Protein AF-A0A7W8AB08-F1 (afdb_monomer_lite)

Foldseek 3Di:
DPDPVLVVVLVVLVVLLVLLVVLLVVLVVLLVVVVVDPDDDPLNVLLVVLNVVLNVLSVVLNVVSVVCNVVVDDDDDPVSVVSSVSNVVSSLSNVLSSLVRVHVVSSVVSVVVVVVVVVVVVVVVVCVCVVCVVPDPPPPPPPPPPDPDDDDDDD

Radius of gyration: 23.52 Å; chains: 1; bounding box: 60×38×75 Å

Organism: NCBI:txid714136

pLDDT: mean 81.28, std 14.64, range [38.31, 96.0]

Secondary structure (DSSP, 8-state):
---HHHHHHHHHHHHHHHHHHHHHHHHHHHHGGGGT-S---HHHHHHHHHHHHHHHHHHHHHHHHHHHHHHT--PPPHHHHHHHHHHHHHHHHHHHHHHHHH-HHHHHHHHHHHHHHHHHHHHHHHHHHHHGGGS----TT--------S-----

Sequence (155 aa):
MAPKDWKRKENWLDQDNLIYAGFIAIGIVLVQPFLTVADLDVAALVCVLAFAVAIPLLAVLTMINQLRKTHQFLGSTPLLNLAKGIAPLTSCIGVVAAFWHMSWIAGLVVLVSGSVAVIAYGGFFSVLPREMGGEGIVPPEESVPPELDESYPTA

Structure (mmCIF, N/CA/C/O backbone):
data_AF-A0A7W8AB08-F1
#
_entry.id   AF-A0A7W8AB08-F1
#
loop_
_atom_site.group_PDB
_atom_site.id
_atom_site.type_symbol
_atom_site.label_atom_id
_atom_site.label_alt_id
_atom_site.label_comp_id
_atom_site.label_asym_id
_atom_site.label_entity_id
_atom_site.label_seq_id
_atom_site.pdbx_PDB_ins_code
_atom_site.Cartn_x
_atom_site.Cartn_y
_atom_site.Cartn_z
_atom_site.occupancy
_atom_site.B_iso_or_equiv
_atom_site.auth_seq_id
_atom_site.auth_comp_id
_atom_site.auth_asym_id
_atom_site.auth_atom_id
_a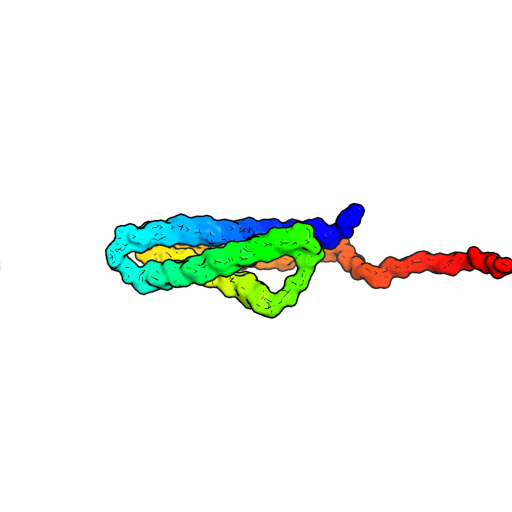tom_site.pdbx_PDB_model_num
ATOM 1 N N . MET A 1 1 ? 9.887 -4.216 -33.271 1.00 51.25 1 MET A N 1
ATOM 2 C CA . MET A 1 1 ? 9.543 -5.205 -32.226 1.00 51.25 1 MET A CA 1
ATOM 3 C C . MET A 1 1 ? 10.213 -4.750 -30.943 1.00 51.25 1 MET A C 1
ATOM 5 O O . MET A 1 1 ? 11.428 -4.619 -30.952 1.00 51.25 1 MET A O 1
ATOM 9 N N . ALA A 1 2 ? 9.455 -4.408 -29.897 1.00 56.81 2 ALA A N 1
ATOM 10 C CA . ALA A 1 2 ? 10.065 -4.039 -28.620 1.00 56.81 2 ALA A CA 1
ATOM 11 C C . ALA A 1 2 ? 10.842 -5.251 -28.067 1.00 56.81 2 ALA A C 1
ATOM 13 O O . ALA A 1 2 ? 10.328 -6.372 -28.151 1.00 56.81 2 ALA A O 1
ATOM 14 N N . PRO A 1 3 ? 12.069 -5.060 -27.561 1.00 68.31 3 PRO A N 1
ATOM 15 C CA . PRO A 1 3 ? 12.908 -6.163 -27.112 1.00 68.31 3 PRO A CA 1
ATOM 16 C C . PRO A 1 3 ? 12.238 -6.921 -25.947 1.00 68.31 3 PRO A C 1
ATOM 18 O O . PRO A 1 3 ? 11.438 -6.369 -25.190 1.00 68.31 3 PRO A O 1
ATOM 21 N N . LYS A 1 4 ? 12.495 -8.233 -25.841 1.00 72.88 4 LYS A N 1
ATOM 22 C CA . LYS A 1 4 ? 11.842 -9.161 -24.886 1.00 72.88 4 LYS A CA 1
ATOM 23 C C . LYS A 1 4 ? 11.949 -8.691 -23.425 1.00 72.88 4 LYS A C 1
ATOM 25 O O . LYS A 1 4 ? 11.078 -8.991 -22.608 1.00 72.88 4 LYS A O 1
ATOM 30 N N . ASP A 1 5 ? 12.991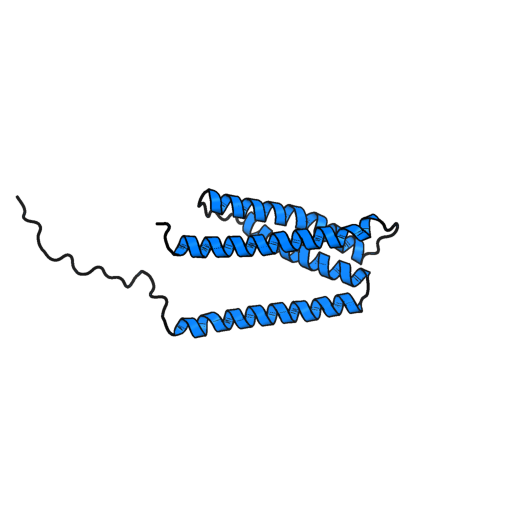 -7.932 -23.100 1.00 73.12 5 ASP A N 1
ATOM 31 C CA . ASP A 1 5 ? 13.209 -7.337 -21.785 1.00 73.12 5 ASP A CA 1
ATOM 32 C C . ASP A 1 5 ? 12.194 -6.227 -21.456 1.00 73.12 5 ASP A C 1
ATOM 34 O O . ASP A 1 5 ? 11.798 -6.104 -20.296 1.00 73.12 5 ASP A O 1
ATOM 38 N N . TRP A 1 6 ? 11.725 -5.471 -22.457 1.00 72.56 6 TRP A N 1
ATOM 39 C CA . TRP A 1 6 ? 10.716 -4.422 -22.294 1.00 72.56 6 TRP A CA 1
ATOM 40 C C . TRP A 1 6 ? 9.363 -5.006 -21.886 1.00 72.56 6 TRP A C 1
ATOM 42 O O . TRP A 1 6 ? 8.806 -4.592 -20.873 1.00 72.56 6 TRP A O 1
ATOM 52 N N . LYS A 1 7 ? 8.886 -6.045 -22.589 1.00 76.12 7 LYS A N 1
ATOM 53 C CA . LYS A 1 7 ? 7.638 -6.745 -22.227 1.00 76.12 7 LYS A CA 1
ATOM 54 C C . LYS A 1 7 ? 7.681 -7.313 -20.810 1.00 76.12 7 LYS A C 1
ATOM 56 O O . LYS A 1 7 ? 6.705 -7.230 -20.074 1.00 76.12 7 LYS A O 1
ATOM 61 N N . ARG A 1 8 ? 8.827 -7.871 -20.397 1.00 78.81 8 ARG A N 1
ATOM 62 C CA . ARG A 1 8 ? 8.991 -8.363 -19.023 1.00 78.81 8 ARG A CA 1
ATOM 63 C C . ARG A 1 8 ? 8.852 -7.221 -18.014 1.00 78.81 8 ARG A C 1
ATOM 65 O O . ARG A 1 8 ? 8.145 -7.385 -17.030 1.00 78.81 8 ARG A O 1
ATOM 72 N N . LYS A 1 9 ? 9.513 -6.082 -18.248 1.00 79.38 9 LYS A N 1
ATOM 73 C CA . LYS A 1 9 ? 9.472 -4.894 -17.372 1.00 79.38 9 LYS A CA 1
ATOM 74 C C . LYS A 1 9 ? 8.075 -4.269 -17.299 1.00 79.38 9 LYS A C 1
ATOM 76 O O . LYS A 1 9 ? 7.665 -3.850 -16.223 1.00 79.38 9 LYS A O 1
ATOM 81 N N . GLU A 1 10 ? 7.350 -4.238 -18.410 1.00 81.31 10 GLU A N 1
ATOM 82 C CA . GLU A 1 10 ? 5.969 -3.754 -18.473 1.00 81.31 10 GLU A CA 1
ATOM 83 C C . GLU A 1 10 ? 5.047 -4.556 -17.546 1.00 81.31 10 GLU A C 1
ATOM 85 O O . GLU A 1 10 ? 4.387 -3.959 -16.694 1.00 81.31 10 GLU A O 1
ATOM 90 N N . ASN A 1 11 ? 5.124 -5.892 -17.602 1.00 82.94 11 ASN A N 1
ATOM 91 C CA . ASN A 1 11 ? 4.348 -6.780 -16.730 1.00 82.94 11 ASN A CA 1
ATOM 92 C C . ASN A 1 11 ? 4.608 -6.522 -15.234 1.00 82.94 11 ASN A C 1
ATOM 94 O O . ASN A 1 11 ? 3.678 -6.562 -14.431 1.00 82.94 11 ASN A O 1
ATOM 98 N N . TRP A 1 12 ? 5.855 -6.231 -14.846 1.00 82.75 12 TRP A N 1
ATOM 99 C CA . TRP A 1 12 ? 6.180 -5.870 -13.459 1.00 82.75 12 TRP A CA 1
ATOM 100 C C . TRP A 1 12 ? 5.519 -4.553 -13.037 1.00 82.75 12 TRP A C 1
ATOM 102 O O . TRP A 1 12 ? 4.999 -4.443 -11.932 1.00 82.75 12 TRP A O 1
ATOM 112 N N . LEU A 1 13 ? 5.490 -3.559 -13.928 1.00 84.75 13 LEU A N 1
ATOM 113 C CA . LEU A 1 13 ? 4.835 -2.280 -13.655 1.00 84.75 13 LEU A CA 1
ATOM 114 C C . LEU A 1 13 ? 3.301 -2.407 -13.609 1.00 84.75 13 LEU A C 1
ATOM 116 O O . LEU A 1 13 ? 2.651 -1.633 -12.909 1.00 84.75 13 LEU A O 1
ATOM 120 N N . ASP A 1 14 ? 2.697 -3.337 -14.360 1.00 87.44 14 ASP A N 1
ATOM 121 C CA . ASP A 1 14 ? 1.271 -3.687 -14.222 1.00 87.44 14 ASP A CA 1
ATOM 122 C C . ASP A 1 14 ? 0.961 -4.290 -12.853 1.00 87.44 14 ASP A C 1
ATOM 124 O O . ASP A 1 14 ? 0.001 -3.868 -12.207 1.00 87.44 14 ASP A O 1
ATOM 128 N N . GLN A 1 15 ? 1.795 -5.220 -12.386 1.00 88.44 15 GLN A N 1
ATOM 129 C CA . GLN A 1 15 ? 1.641 -5.822 -11.062 1.00 88.44 15 GLN A CA 1
ATOM 130 C C . GLN A 1 15 ? 1.774 -4.780 -9.944 1.00 88.44 15 GLN A C 1
ATOM 132 O O . GLN A 1 15 ? 0.903 -4.719 -9.078 1.00 88.44 15 GLN A O 1
ATOM 137 N N . ASP A 1 16 ? 2.791 -3.912 -10.002 1.00 89.31 16 ASP A N 1
ATOM 138 C CA . ASP A 1 16 ? 2.960 -2.802 -9.052 1.00 89.31 16 ASP A CA 1
ATOM 139 C C . ASP A 1 16 ? 1.711 -1.907 -9.018 1.00 89.31 16 ASP A C 1
ATOM 141 O O . ASP A 1 16 ? 1.191 -1.592 -7.948 1.00 89.31 16 ASP A O 1
ATOM 145 N N . ASN A 1 17 ? 1.193 -1.521 -10.190 1.00 91.38 17 ASN A N 1
ATOM 146 C CA . ASN A 1 17 ? 0.007 -0.668 -10.281 1.00 91.38 17 ASN A CA 1
ATOM 147 C C . ASN A 1 17 ? -1.240 -1.334 -9.705 1.00 91.38 17 ASN A C 1
ATOM 149 O O . ASN A 1 17 ? -2.034 -0.662 -9.049 1.00 91.38 17 ASN A O 1
ATOM 153 N N . LEU A 1 18 ? -1.412 -2.636 -9.932 1.00 93.06 18 LEU A N 1
ATOM 154 C CA . LEU A 1 18 ? -2.539 -3.383 -9.388 1.00 93.06 18 LEU A CA 1
ATOM 155 C C . LEU A 1 18 ? -2.474 -3.447 -7.856 1.00 93.06 18 LEU A C 1
ATOM 157 O O . LEU A 1 18 ? -3.487 -3.238 -7.190 1.00 93.06 18 LEU A O 1
ATOM 161 N N . ILE A 1 19 ? -1.281 -3.669 -7.298 1.00 92.06 19 ILE A N 1
ATOM 162 C CA . ILE A 1 19 ? -1.052 -3.672 -5.849 1.00 92.06 19 ILE A CA 1
ATOM 163 C C . ILE A 1 19 ? -1.342 -2.286 -5.258 1.00 92.06 19 ILE A C 1
ATOM 165 O O . ILE A 1 19 ? -2.078 -2.175 -4.277 1.00 92.06 19 ILE A O 1
ATOM 169 N N . TYR A 1 20 ? -0.813 -1.217 -5.863 1.00 93.44 20 TYR A N 1
ATOM 170 C CA . TYR A 1 20 ? -1.022 0.150 -5.377 1.00 93.44 20 TYR A CA 1
ATOM 171 C C . TYR A 1 20 ? -2.493 0.567 -5.447 1.00 93.44 20 TYR A C 1
ATOM 173 O O . TYR A 1 20 ? -3.022 1.101 -4.473 1.00 93.44 20 TYR A O 1
ATOM 181 N N . ALA A 1 21 ? -3.177 0.274 -6.556 1.00 93.38 21 ALA A N 1
ATOM 182 C CA . ALA A 1 21 ? -4.607 0.532 -6.700 1.00 93.38 21 ALA A CA 1
ATOM 183 C C . ALA A 1 21 ? -5.439 -0.262 -5.680 1.00 93.38 21 ALA A C 1
ATOM 185 O O . ALA A 1 21 ? -6.372 0.288 -5.094 1.00 93.38 21 ALA A O 1
ATOM 186 N N . GLY A 1 22 ? -5.070 -1.521 -5.415 1.00 93.75 22 GLY A N 1
ATOM 187 C CA . GLY A 1 22 ? -5.701 -2.349 -4.388 1.00 93.75 22 GLY A CA 1
ATOM 188 C C . GLY A 1 22 ? -5.608 -1.721 -2.996 1.00 93.75 22 GLY A C 1
ATOM 189 O O . GLY A 1 22 ? -6.623 -1.582 -2.316 1.00 93.75 22 GLY A O 1
ATOM 190 N N . PHE A 1 23 ? -4.421 -1.260 -2.595 1.00 94.12 23 PHE A N 1
ATOM 191 C CA . PHE A 1 23 ? -4.237 -0.573 -1.313 1.00 94.12 23 PHE A CA 1
ATOM 192 C C . PHE A 1 23 ? -5.009 0.747 -1.216 1.00 94.12 23 PHE A C 1
ATOM 194 O O . PHE A 1 23 ? -5.587 1.032 -0.168 1.00 94.12 23 PHE A O 1
ATOM 201 N N . ILE A 1 24 ? -5.079 1.528 -2.300 1.00 93.81 24 ILE A N 1
ATOM 202 C CA . ILE A 1 24 ? -5.898 2.749 -2.345 1.00 93.81 24 ILE A CA 1
ATOM 203 C C . ILE A 1 24 ? -7.376 2.410 -2.126 1.00 93.81 24 ILE A C 1
ATOM 205 O O . ILE A 1 24 ? -8.026 3.030 -1.285 1.00 93.81 24 ILE A O 1
ATOM 209 N N . ALA A 1 25 ? -7.903 1.418 -2.848 1.00 96.00 25 ALA A N 1
ATOM 210 C CA . ALA A 1 25 ? -9.300 1.008 -2.734 1.00 96.00 25 ALA A CA 1
ATOM 211 C C . ALA A 1 25 ? -9.634 0.518 -1.316 1.00 96.00 25 ALA A C 1
ATOM 213 O O . ALA A 1 25 ? -10.631 0.948 -0.736 1.00 96.00 25 ALA A O 1
ATOM 214 N N . ILE A 1 26 ? -8.768 -0.318 -0.732 1.00 93.62 26 ILE A N 1
ATOM 215 C CA . ILE A 1 26 ? -8.896 -0.780 0.657 1.00 93.62 26 ILE A CA 1
ATOM 216 C C . ILE A 1 26 ? -8.892 0.411 1.618 1.00 93.62 26 ILE A C 1
ATOM 218 O O . ILE A 1 26 ? -9.763 0.497 2.479 1.00 93.62 26 ILE A O 1
ATOM 222 N N . GLY A 1 27 ? -7.959 1.351 1.455 1.00 91.75 27 GLY A N 1
ATOM 223 C CA . GLY A 1 27 ? -7.870 2.542 2.298 1.00 91.75 27 GLY A CA 1
ATOM 224 C C . GLY A 1 27 ? -9.132 3.397 2.262 1.00 91.75 27 GLY A C 1
ATOM 225 O O . GLY A 1 27 ? -9.641 3.779 3.312 1.00 91.75 27 GLY A O 1
ATOM 226 N N . ILE A 1 28 ? -9.687 3.642 1.073 1.00 93.69 28 ILE A N 1
ATOM 227 C CA . ILE A 1 28 ? -10.938 4.397 0.918 1.00 93.69 28 ILE A CA 1
ATOM 228 C C . ILE A 1 28 ? -12.082 3.708 1.672 1.00 93.69 28 ILE A C 1
ATOM 230 O O . ILE A 1 28 ? -12.801 4.370 2.415 1.00 93.69 28 ILE A O 1
ATOM 234 N N . VAL A 1 29 ? -12.231 2.389 1.522 1.00 94.25 29 VAL A N 1
ATOM 235 C CA . VAL A 1 29 ? -13.298 1.621 2.185 1.00 94.25 29 VAL A CA 1
ATOM 236 C C . VAL A 1 29 ? -13.115 1.589 3.705 1.00 94.25 29 VAL A C 1
ATOM 238 O O . VAL A 1 29 ? -14.081 1.772 4.441 1.00 94.25 29 VAL A O 1
ATOM 241 N N . LEU A 1 30 ? -11.887 1.391 4.194 1.00 90.25 30 LEU A N 1
ATOM 242 C CA . LEU A 1 30 ? -11.611 1.299 5.631 1.00 90.25 30 LEU A CA 1
ATOM 243 C C . LEU A 1 30 ? -11.730 2.642 6.357 1.00 90.25 30 LEU A C 1
ATOM 245 O O . LEU A 1 30 ? -12.083 2.655 7.532 1.00 90.25 30 LEU A O 1
ATOM 249 N N . VAL A 1 31 ? -11.460 3.767 5.687 1.00 91.31 31 VAL A N 1
ATOM 250 C CA . VAL A 1 31 ? -11.533 5.100 6.310 1.00 91.31 31 VAL A CA 1
ATOM 251 C C . VAL A 1 31 ? -12.974 5.607 6.447 1.00 91.31 31 VAL A C 1
ATOM 253 O O . VAL A 1 31 ? -13.270 6.347 7.382 1.00 91.31 31 VAL A O 1
ATOM 256 N N . GLN A 1 32 ? -13.889 5.190 5.566 1.00 90.81 32 GLN A N 1
ATOM 257 C CA . GLN A 1 32 ? -15.297 5.615 5.578 1.00 90.81 32 GLN A CA 1
ATOM 258 C C . GLN A 1 32 ? -16.007 5.523 6.942 1.00 90.81 32 GLN A C 1
ATOM 260 O O . GLN A 1 32 ? -16.577 6.535 7.358 1.00 90.81 32 GLN A O 1
ATOM 265 N N . PRO A 1 33 ? -15.996 4.385 7.666 1.00 88.75 33 PRO A N 1
ATOM 266 C CA . PRO A 1 33 ? -16.696 4.280 8.948 1.00 88.75 33 PRO A CA 1
ATOM 267 C C . PRO A 1 33 ? -16.168 5.268 9.997 1.00 88.75 33 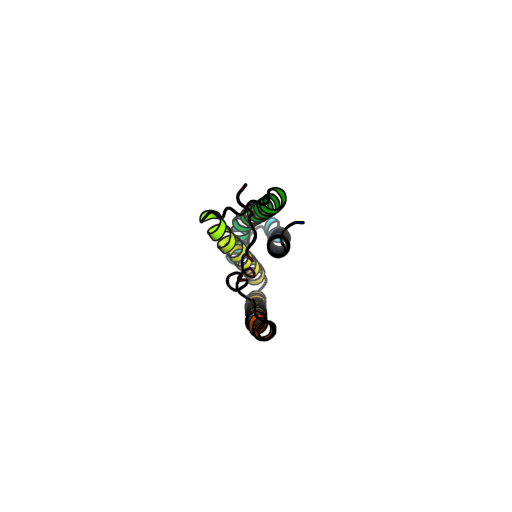PRO A C 1
ATOM 269 O O . PRO A 1 33 ? -16.952 5.795 10.789 1.00 88.75 33 PRO A O 1
ATOM 272 N N . PHE A 1 34 ? -14.874 5.603 9.955 1.00 85.75 34 PHE A N 1
ATOM 273 C CA . PHE A 1 34 ? -14.257 6.537 10.899 1.00 85.75 34 PHE A CA 1
ATOM 274 C C . PHE A 1 34 ? -14.717 7.989 10.722 1.00 85.75 34 PHE A C 1
ATOM 276 O O . PHE A 1 34 ? -14.598 8.774 11.655 1.00 85.75 34 PHE A O 1
ATOM 283 N N . LEU A 1 35 ? -15.288 8.352 9.568 1.00 83.38 35 LEU A N 1
ATOM 284 C CA . LEU A 1 35 ? -15.842 9.693 9.333 1.00 83.38 35 LEU A CA 1
ATOM 285 C C . LEU A 1 35 ? -17.197 9.916 10.019 1.00 83.38 35 LEU A C 1
ATOM 287 O O . LEU A 1 35 ? -17.671 11.047 10.086 1.00 83.38 35 LEU A O 1
ATOM 291 N N . THR A 1 36 ? -17.841 8.841 10.479 1.00 86.12 36 THR A N 1
ATOM 292 C CA . THR A 1 36 ? -19.206 8.881 11.032 1.00 86.12 36 THR A CA 1
ATOM 293 C C . THR A 1 36 ? -19.256 8.774 12.554 1.00 86.12 36 THR A C 1
ATOM 295 O O . THR A 1 36 ? -20.300 9.033 13.150 1.00 86.12 36 THR A O 1
ATOM 298 N N . VAL A 1 37 ? -18.142 8.411 13.190 1.00 84.69 37 VAL A N 1
ATOM 299 C CA . VAL A 1 37 ? -18.033 8.262 14.647 1.00 84.69 37 VAL A CA 1
ATOM 300 C C . VAL A 1 37 ? -17.543 9.560 15.287 1.00 84.69 37 VAL A C 1
ATOM 302 O O . VAL A 1 37 ? -16.684 10.245 14.740 1.00 84.69 37 VAL A O 1
ATOM 305 N N . ALA A 1 38 ? -18.107 9.910 16.445 1.00 77.00 38 ALA A N 1
ATOM 306 C CA . ALA A 1 38 ? -17.770 11.147 17.154 1.00 77.00 38 ALA A CA 1
ATOM 307 C C . ALA A 1 38 ? -16.439 11.057 17.921 1.00 77.00 38 ALA A C 1
ATOM 309 O O . ALA A 1 38 ? -15.728 12.052 18.019 1.00 77.00 38 ALA A O 1
ATOM 310 N N . ASP A 1 39 ? -16.095 9.862 18.409 1.00 82.56 39 ASP A N 1
ATOM 311 C CA . ASP A 1 39 ? -14.871 9.597 19.162 1.00 82.56 39 ASP A CA 1
ATOM 312 C C . ASP A 1 39 ? -14.007 8.576 18.418 1.00 82.56 39 ASP A C 1
ATOM 314 O O . ASP A 1 39 ? -14.450 7.465 18.115 1.00 82.56 39 ASP A O 1
ATOM 318 N N . LEU A 1 40 ? -12.758 8.952 18.134 1.00 82.19 40 LEU A N 1
ATOM 319 C CA . LEU A 1 40 ? -11.743 8.042 17.614 1.00 82.19 40 LEU A CA 1
ATOM 320 C C . LEU A 1 40 ? -10.831 7.613 18.758 1.00 82.19 40 LEU A C 1
ATOM 322 O O . LEU A 1 40 ? -10.244 8.447 19.449 1.00 82.19 40 LEU A O 1
ATOM 326 N N . ASP A 1 41 ? -10.660 6.305 18.919 1.00 89.12 41 ASP A N 1
ATOM 327 C CA . ASP A 1 41 ? -9.589 5.787 19.755 1.00 89.12 41 ASP A CA 1
ATOM 328 C C . ASP A 1 41 ? -8.222 5.926 19.050 1.00 89.12 41 ASP A C 1
ATOM 330 O O . ASP A 1 41 ? -8.101 6.343 17.892 1.00 89.12 41 ASP A O 1
ATOM 334 N N . VAL A 1 42 ? -7.155 5.566 19.764 1.00 91.56 42 VAL A N 1
ATOM 335 C CA . VAL A 1 42 ? -5.780 5.690 19.256 1.00 91.56 42 VAL A CA 1
ATOM 336 C C . VAL A 1 42 ? -5.566 4.828 18.003 1.00 91.56 42 VAL A C 1
ATOM 338 O O . VAL A 1 42 ? -4.845 5.241 17.097 1.00 91.56 42 VAL A O 1
ATOM 341 N N . ALA A 1 43 ? -6.202 3.655 17.917 1.00 90.81 43 ALA A N 1
ATOM 342 C CA . ALA A 1 43 ? -6.058 2.750 16.779 1.00 90.81 43 ALA A CA 1
ATOM 343 C C . ALA A 1 43 ? -6.710 3.320 15.507 1.00 90.81 43 ALA A C 1
ATOM 345 O O . ALA A 1 43 ? -6.076 3.346 14.449 1.00 90.81 43 ALA A O 1
ATOM 346 N N . ALA A 1 44 ? -7.931 3.849 15.613 1.00 89.50 44 ALA A N 1
ATOM 347 C CA . ALA A 1 44 ? -8.620 4.518 14.515 1.00 89.50 44 ALA A CA 1
ATOM 348 C C . ALA A 1 44 ? -7.845 5.754 14.038 1.00 89.50 44 ALA A C 1
ATOM 350 O O . ALA A 1 44 ? -7.669 5.946 12.833 1.00 89.50 44 ALA A O 1
ATOM 351 N N . LEU A 1 45 ? -7.307 6.557 14.963 1.00 91.88 45 LEU A N 1
ATOM 352 C CA . LEU A 1 45 ? -6.497 7.729 14.623 1.00 91.88 45 LEU A CA 1
ATOM 353 C C . LEU A 1 45 ? -5.243 7.333 13.828 1.00 91.88 45 LEU A C 1
ATOM 355 O O . LEU A 1 45 ? -4.958 7.931 12.787 1.00 91.88 45 LEU A O 1
ATOM 359 N N . VAL A 1 46 ? -4.524 6.294 14.266 1.00 93.62 46 VAL A N 1
ATOM 360 C CA . VAL A 1 46 ? -3.356 5.766 13.539 1.00 93.62 46 VAL A CA 1
ATOM 361 C C . VAL A 1 46 ? -3.748 5.280 12.142 1.00 93.62 46 VAL A C 1
ATOM 363 O O . VAL A 1 46 ? -3.035 5.579 11.184 1.00 93.62 46 VAL A O 1
ATOM 366 N N . CYS A 1 47 ? -4.886 4.594 11.994 1.00 92.56 47 CYS A N 1
ATOM 367 C CA . CYS A 1 47 ? -5.389 4.155 10.691 1.00 92.56 47 CYS A CA 1
ATOM 368 C C . CYS A 1 47 ? -5.626 5.334 9.735 1.00 92.56 47 CYS A C 1
ATOM 370 O O . CYS A 1 47 ? -5.134 5.329 8.602 1.00 92.56 47 CYS A O 1
ATOM 372 N N . VAL A 1 48 ? -6.348 6.360 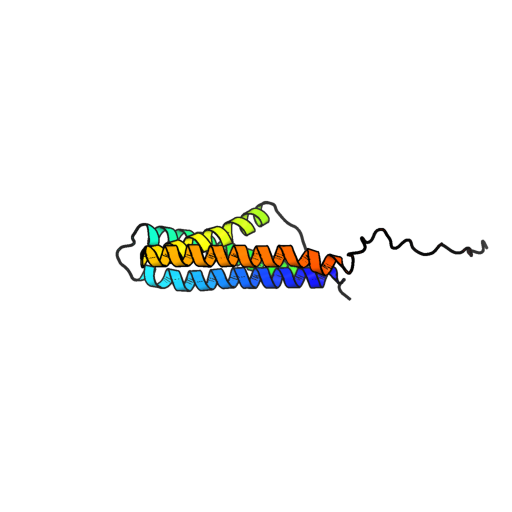10.192 1.00 92.31 48 VAL A N 1
ATOM 373 C CA . VAL A 1 48 ? -6.673 7.538 9.376 1.00 92.31 48 VAL A CA 1
ATOM 374 C C . VAL A 1 48 ? -5.404 8.281 8.959 1.00 92.31 48 VAL A C 1
ATOM 376 O O . VAL A 1 48 ? -5.245 8.593 7.779 1.00 92.31 48 VAL A O 1
ATOM 379 N N . LEU A 1 49 ? -4.464 8.510 9.883 1.00 93.62 49 LEU A N 1
ATOM 380 C CA . LEU A 1 49 ? -3.190 9.165 9.561 1.00 93.62 49 LEU A CA 1
ATOM 381 C C . LEU A 1 49 ? -2.344 8.346 8.579 1.00 93.62 49 LEU A C 1
ATOM 383 O O . LEU A 1 49 ? -1.759 8.907 7.651 1.00 93.62 49 LEU A O 1
ATOM 387 N N . ALA A 1 50 ? -2.299 7.023 8.750 1.00 93.62 50 ALA A N 1
ATOM 388 C CA . ALA A 1 50 ? -1.557 6.138 7.863 1.00 93.62 50 ALA A CA 1
ATOM 389 C C . ALA A 1 50 ? -2.093 6.207 6.423 1.00 93.62 50 ALA A C 1
ATOM 391 O O . ALA A 1 50 ? -1.312 6.385 5.484 1.00 93.62 50 ALA A O 1
ATOM 392 N N . PHE A 1 51 ? -3.416 6.148 6.241 1.00 93.81 51 PHE A N 1
ATOM 393 C CA . PHE A 1 51 ? -4.031 6.238 4.915 1.00 93.81 51 PHE A CA 1
ATOM 394 C C . PHE A 1 51 ? -4.025 7.650 4.323 1.00 93.81 51 PHE A C 1
ATOM 396 O O . PHE A 1 51 ? -3.903 7.780 3.104 1.00 93.81 51 PHE A O 1
ATOM 403 N N . ALA A 1 52 ? -4.059 8.699 5.149 1.00 94.38 52 ALA A N 1
ATOM 404 C CA . ALA A 1 52 ? -3.906 10.079 4.689 1.00 94.38 52 ALA A CA 1
ATOM 405 C C . ALA A 1 52 ? -2.558 10.311 3.982 1.00 94.38 52 ALA A C 1
ATOM 407 O O . ALA A 1 52 ? -2.489 11.081 3.025 1.00 94.38 52 ALA A O 1
ATOM 408 N N . VAL A 1 53 ? -1.500 9.613 4.410 1.00 93.50 53 VAL A N 1
ATOM 409 C CA . VAL A 1 53 ? -0.182 9.650 3.755 1.00 93.50 53 VAL A CA 1
ATOM 410 C C . VAL A 1 53 ? -0.074 8.608 2.638 1.00 93.50 53 VAL A C 1
ATOM 412 O O . VAL A 1 53 ? 0.471 8.902 1.573 1.00 93.50 53 VAL A O 1
ATOM 415 N N . ALA A 1 54 ? -0.585 7.391 2.852 1.00 93.19 54 ALA A N 1
ATOM 416 C CA . ALA A 1 54 ? -0.435 6.296 1.896 1.00 93.19 54 ALA A CA 1
ATOM 417 C C . ALA A 1 54 ? -1.191 6.548 0.584 1.00 93.19 54 ALA A C 1
ATOM 419 O O . ALA A 1 54 ? -0.617 6.343 -0.483 1.00 93.19 54 ALA A O 1
ATOM 420 N N . ILE A 1 55 ? -2.443 7.024 0.630 1.00 93.12 55 ILE A N 1
ATOM 421 C CA . ILE A 1 55 ? -3.285 7.171 -0.571 1.00 93.12 55 ILE A CA 1
ATOM 422 C C . ILE A 1 55 ? -2.655 8.124 -1.605 1.00 93.12 55 ILE A C 1
ATOM 424 O O . ILE A 1 55 ? -2.483 7.700 -2.753 1.00 93.12 55 ILE A O 1
ATOM 428 N N . PRO A 1 56 ? -2.242 9.362 -1.256 1.00 93.75 56 PRO A N 1
ATOM 429 C CA . PRO A 1 56 ? -1.588 10.251 -2.216 1.00 93.75 56 PRO A CA 1
ATOM 430 C C . PRO A 1 56 ? -0.278 9.671 -2.755 1.00 93.75 56 PRO A C 1
ATOM 432 O O . PRO A 1 56 ? 0.010 9.787 -3.946 1.00 93.75 56 PRO A O 1
ATOM 435 N N . LEU A 1 57 ? 0.505 9.011 -1.895 1.00 91.25 57 LEU A N 1
ATOM 436 C CA . LEU A 1 57 ? 1.802 8.461 -2.275 1.00 91.25 57 LEU A CA 1
ATOM 437 C C . LEU A 1 57 ? 1.646 7.291 -3.260 1.00 91.25 57 LEU A C 1
ATOM 439 O O . LEU A 1 57 ? 2.313 7.265 -4.294 1.00 91.25 57 LEU A O 1
ATOM 443 N N . LEU A 1 58 ? 0.711 6.373 -3.000 1.00 92.06 58 LEU A N 1
ATOM 444 C CA . LEU A 1 58 ? 0.357 5.270 -3.899 1.00 92.06 58 LEU A CA 1
ATOM 445 C C . LEU A 1 58 ? -0.224 5.775 -5.229 1.00 92.06 58 LEU A C 1
ATOM 447 O O . LEU A 1 58 ? 0.091 5.224 -6.288 1.00 92.06 58 LEU A O 1
ATOM 451 N N . ALA A 1 59 ? -1.036 6.837 -5.203 1.00 93.56 59 ALA A N 1
ATOM 452 C CA . ALA A 1 59 ? -1.611 7.429 -6.410 1.00 93.56 59 ALA A CA 1
ATOM 453 C C . ALA A 1 59 ? -0.521 8.020 -7.318 1.00 93.56 59 ALA A C 1
ATOM 455 O O . ALA A 1 59 ? -0.478 7.725 -8.516 1.00 93.56 59 ALA A O 1
ATOM 456 N N . VAL A 1 60 ? 0.412 8.784 -6.743 1.00 93.38 60 VAL A N 1
ATOM 457 C CA . VAL A 1 60 ? 1.560 9.335 -7.477 1.00 93.38 60 VAL A CA 1
ATOM 458 C C . VAL A 1 60 ? 2.452 8.217 -8.022 1.00 93.38 60 VAL A C 1
ATOM 460 O O . VAL A 1 60 ? 2.854 8.277 -9.182 1.00 93.38 60 VAL A O 1
ATOM 463 N N . LEU A 1 61 ? 2.724 7.166 -7.241 1.00 90.75 61 LEU A N 1
ATOM 464 C CA . LEU A 1 61 ? 3.491 6.005 -7.710 1.00 90.75 61 LEU A CA 1
ATOM 465 C C . LEU A 1 61 ? 2.824 5.313 -8.905 1.00 90.75 61 LEU A C 1
ATOM 467 O O . LEU A 1 61 ? 3.498 5.006 -9.889 1.00 90.75 61 LEU A O 1
ATOM 471 N N . THR A 1 62 ? 1.504 5.130 -8.847 1.00 91.19 62 THR A N 1
ATOM 472 C CA . THR A 1 62 ? 0.714 4.553 -9.944 1.00 91.19 62 THR A CA 1
ATOM 473 C C . THR A 1 62 ? 0.812 5.424 -11.196 1.00 91.19 62 THR A C 1
ATOM 475 O O . THR A 1 62 ? 1.085 4.922 -12.287 1.00 91.19 62 THR A O 1
ATOM 478 N N . MET A 1 63 ? 0.669 6.743 -11.047 1.00 90.94 63 MET A N 1
ATOM 479 C CA . MET A 1 63 ? 0.788 7.699 -12.150 1.00 90.94 63 MET A CA 1
ATOM 480 C C . MET A 1 63 ? 2.196 7.701 -12.765 1.00 90.94 63 MET A C 1
ATOM 482 O O . MET A 1 63 ? 2.330 7.683 -13.988 1.00 90.94 63 MET A O 1
ATOM 486 N N . ILE A 1 64 ? 3.251 7.649 -11.946 1.00 90.00 64 ILE A N 1
ATOM 487 C CA . ILE A 1 64 ? 4.642 7.555 -12.417 1.00 90.00 64 ILE A CA 1
ATOM 488 C C . ILE A 1 64 ? 4.867 6.251 -13.184 1.00 90.00 64 ILE A C 1
ATOM 490 O O . ILE A 1 64 ? 5.484 6.264 -14.247 1.00 90.00 64 ILE A O 1
ATOM 494 N N . ASN A 1 65 ? 4.364 5.125 -12.683 1.00 88.88 65 ASN A N 1
ATOM 495 C CA . ASN A 1 65 ? 4.467 3.842 -13.371 1.00 88.88 65 ASN A CA 1
ATOM 496 C C . ASN A 1 65 ? 3.743 3.858 -14.729 1.00 88.88 65 ASN A C 1
ATOM 498 O O . ASN A 1 65 ? 4.280 3.323 -15.697 1.00 88.88 65 ASN A O 1
ATOM 502 N N . GLN A 1 66 ? 2.578 4.512 -14.831 1.00 86.94 66 GLN A N 1
ATOM 503 C CA . GLN A 1 66 ? 1.902 4.719 -16.119 1.00 86.94 66 GLN A CA 1
ATOM 504 C C . GLN A 1 66 ? 2.736 5.600 -17.058 1.00 86.94 66 GLN A C 1
ATOM 506 O O . GLN A 1 66 ? 2.938 5.251 -18.218 1.00 86.94 66 GLN A O 1
ATOM 511 N N . LEU A 1 67 ? 3.310 6.694 -16.549 1.00 87.50 67 LEU A N 1
ATOM 512 C CA . LEU A 1 67 ? 4.157 7.587 -17.341 1.00 87.50 67 LEU A CA 1
ATOM 513 C C . LEU A 1 67 ? 5.399 6.864 -17.891 1.00 87.50 67 LEU A C 1
ATOM 515 O O . LEU A 1 67 ? 5.773 7.058 -19.048 1.00 87.50 67 LEU A O 1
ATOM 519 N N . ARG A 1 68 ? 6.010 5.982 -17.091 1.00 85.00 68 ARG A N 1
ATOM 520 C CA . ARG A 1 68 ? 7.142 5.138 -17.510 1.00 85.00 68 ARG A CA 1
ATOM 521 C C . ARG A 1 68 ? 6.776 4.186 -18.642 1.00 85.00 68 ARG A C 1
ATOM 523 O O . ARG A 1 68 ? 7.599 3.991 -19.534 1.00 85.00 68 ARG A O 1
ATOM 530 N N . LYS A 1 69 ? 5.566 3.615 -18.624 1.00 83.31 69 LYS A N 1
ATOM 531 C CA . LYS A 1 69 ? 5.067 2.774 -19.723 1.00 83.31 69 LYS A CA 1
ATOM 532 C C . LYS A 1 69 ? 4.891 3.585 -20.998 1.00 83.31 69 LYS A C 1
ATOM 534 O O . LYS A 1 69 ? 5.419 3.193 -22.033 1.00 83.31 69 LYS A O 1
ATOM 539 N N . THR A 1 70 ? 4.231 4.737 -20.899 1.00 84.50 70 THR A N 1
ATOM 540 C CA . THR A 1 70 ? 3.947 5.598 -22.053 1.00 84.50 70 THR A CA 1
ATOM 541 C C . THR A 1 70 ? 5.218 6.146 -22.705 1.00 84.50 70 THR A C 1
ATOM 543 O O . THR A 1 70 ? 5.312 6.167 -23.928 1.00 84.50 70 THR A O 1
ATOM 546 N N . HIS A 1 71 ? 6.211 6.571 -21.916 1.00 81.88 71 HIS A N 1
ATOM 547 C CA . HIS A 1 71 ? 7.426 7.220 -22.434 1.00 81.88 71 HIS A CA 1
ATOM 548 C C . HIS A 1 71 ? 8.646 6.299 -22.560 1.00 81.88 71 HIS A C 1
ATOM 550 O O . HIS A 1 71 ? 9.729 6.769 -22.900 1.00 81.88 71 HIS A O 1
ATOM 556 N N . GLN A 1 72 ? 8.507 5.010 -22.247 1.00 75.88 72 GLN A N 1
ATOM 557 C CA . GLN A 1 72 ? 9.604 4.036 -22.215 1.00 75.88 72 GLN A CA 1
ATOM 558 C C . GLN A 1 72 ? 10.847 4.475 -21.410 1.00 75.88 72 GLN A C 1
ATOM 560 O O . GLN A 1 72 ? 11.969 4.040 -21.670 1.00 75.88 72 GLN A O 1
ATOM 565 N N . PHE A 1 73 ? 10.658 5.338 -20.407 1.00 71.75 73 PHE A N 1
ATOM 566 C CA . PHE A 1 73 ? 11.739 5.960 -19.644 1.00 71.75 73 PHE A CA 1
ATOM 567 C C . PHE A 1 73 ? 11.883 5.305 -18.264 1.00 71.75 73 PHE A C 1
ATOM 569 O O . PHE A 1 73 ? 10.913 5.192 -17.518 1.00 71.75 73 PHE A O 1
ATOM 576 N N . LEU A 1 74 ? 13.099 4.879 -17.904 1.00 64.06 74 LEU A N 1
ATOM 577 C CA . LEU A 1 74 ? 13.370 4.070 -16.701 1.00 64.06 74 LEU A CA 1
ATOM 578 C C . LEU A 1 74 ? 14.120 4.806 -15.578 1.00 64.06 74 LEU A C 1
ATOM 580 O O . LEU A 1 74 ? 14.571 4.164 -14.631 1.00 64.06 74 LEU A O 1
ATOM 584 N N . GLY A 1 75 ? 14.240 6.134 -15.633 1.00 68.81 75 GLY A N 1
ATOM 585 C CA . GLY A 1 75 ? 14.954 6.897 -14.605 1.00 68.81 75 GLY A CA 1
ATOM 586 C C . GLY A 1 75 ? 14.409 6.635 -13.194 1.00 68.81 75 GLY A C 1
ATOM 587 O O . GLY A 1 75 ? 13.245 6.924 -12.902 1.00 68.81 75 GLY A O 1
ATOM 588 N N . SER A 1 76 ? 15.240 6.074 -12.312 1.00 71.00 76 SER A N 1
ATOM 589 C CA . SER A 1 76 ? 14.939 5.902 -10.888 1.00 71.00 76 SER A CA 1
ATOM 590 C C . SER A 1 76 ? 15.587 7.015 -10.081 1.00 71.00 76 SER A C 1
ATOM 592 O O . SER A 1 76 ? 16.805 7.173 -10.112 1.00 71.00 76 SER A O 1
ATOM 594 N N . THR A 1 77 ? 14.787 7.757 -9.324 1.00 83.12 77 THR A N 1
ATOM 595 C CA . THR A 1 77 ? 15.298 8.688 -8.317 1.00 83.12 77 THR A CA 1
ATOM 596 C C . THR A 1 77 ? 15.306 8.001 -6.948 1.00 83.12 77 THR A C 1
ATOM 598 O O . THR A 1 77 ? 14.433 7.172 -6.674 1.00 83.12 77 THR A O 1
ATOM 601 N N . PRO A 1 78 ? 16.258 8.328 -6.055 1.00 79.44 78 PRO A N 1
ATOM 602 C CA . PRO A 1 78 ? 16.295 7.752 -4.708 1.00 79.44 78 PRO A CA 1
ATOM 603 C C . PRO A 1 78 ? 15.005 8.044 -3.930 1.00 79.44 78 PRO A C 1
ATOM 605 O O . PRO A 1 78 ? 14.506 7.180 -3.212 1.00 79.44 78 PRO A O 1
ATOM 608 N N . LEU A 1 79 ? 14.407 9.219 -4.153 1.00 82.25 79 LEU A N 1
ATOM 609 C CA . LEU A 1 79 ? 13.120 9.601 -3.576 1.00 82.25 79 LEU A CA 1
ATOM 610 C C . LEU A 1 79 ? 11.989 8.651 -3.996 1.00 82.25 79 LEU A C 1
ATOM 612 O O . LEU A 1 79 ? 11.144 8.294 -3.180 1.00 82.25 79 LEU A O 1
ATOM 616 N N . LEU A 1 80 ? 11.991 8.200 -5.252 1.00 85.12 80 LEU A N 1
ATOM 617 C CA . LEU A 1 80 ? 10.991 7.258 -5.737 1.00 85.12 80 LEU A CA 1
ATOM 618 C C . LEU A 1 80 ? 11.156 5.876 -5.101 1.00 85.12 80 LEU A C 1
ATOM 620 O O . LEU A 1 80 ? 10.161 5.256 -4.742 1.00 85.12 80 LEU A O 1
ATOM 624 N N . ASN A 1 81 ? 12.391 5.400 -4.940 1.00 85.69 81 ASN A N 1
ATOM 625 C CA . ASN A 1 81 ? 12.648 4.122 -4.271 1.00 85.69 81 ASN A CA 1
ATOM 626 C C . ASN A 1 81 ? 12.205 4.167 -2.804 1.00 85.69 81 ASN A C 1
ATOM 628 O O . ASN A 1 81 ? 11.594 3.218 -2.318 1.00 85.69 81 ASN A O 1
ATOM 632 N N . LEU A 1 82 ? 12.442 5.294 -2.128 1.00 88.06 82 LEU A N 1
ATOM 633 C CA . LEU A 1 82 ? 11.948 5.517 -0.775 1.00 88.06 82 LEU A CA 1
ATOM 634 C C . LEU A 1 82 ? 10.413 5.508 -0.733 1.00 88.06 82 LEU A C 1
ATOM 636 O O . LEU A 1 82 ? 9.830 4.801 0.084 1.00 88.06 82 LEU A O 1
ATOM 640 N N . ALA A 1 83 ? 9.752 6.222 -1.649 1.00 87.94 83 ALA A N 1
ATOM 641 C CA . ALA A 1 83 ? 8.293 6.243 -1.739 1.00 87.94 83 ALA A CA 1
ATOM 642 C C . ALA A 1 83 ? 7.704 4.845 -1.993 1.00 87.94 83 ALA A C 1
ATOM 644 O O . ALA A 1 83 ? 6.734 4.467 -1.340 1.00 87.94 83 ALA A O 1
ATOM 645 N N . LYS A 1 84 ? 8.322 4.051 -2.880 1.00 88.38 84 LYS A N 1
ATOM 646 C CA . LYS A 1 84 ? 7.928 2.658 -3.157 1.00 88.38 84 LYS A CA 1
ATOM 647 C C . LYS A 1 84 ? 8.014 1.754 -1.929 1.00 88.38 84 LYS A C 1
ATOM 649 O O . LYS A 1 84 ? 7.237 0.812 -1.833 1.00 88.38 84 LYS A O 1
ATOM 654 N N . GLY A 1 85 ? 8.940 2.031 -1.011 1.00 87.69 85 GLY A N 1
ATOM 655 C CA . GLY A 1 85 ? 9.042 1.315 0.259 1.00 87.69 85 GLY A CA 1
ATOM 656 C C . GLY A 1 85 ? 8.031 1.808 1.292 1.00 87.69 85 GLY A C 1
ATOM 657 O O . GLY A 1 85 ? 7.331 1.007 1.903 1.00 87.69 85 GLY A O 1
ATOM 658 N N . ILE A 1 86 ? 7.924 3.125 1.477 1.00 91.69 86 ILE A N 1
ATOM 659 C CA . ILE A 1 86 ? 7.092 3.707 2.537 1.00 91.69 86 ILE A CA 1
ATOM 660 C C . ILE A 1 86 ? 5.603 3.514 2.248 1.00 91.69 86 ILE A C 1
ATOM 662 O O . ILE A 1 86 ? 4.874 3.143 3.160 1.00 91.69 86 ILE A O 1
ATOM 666 N N . ALA A 1 87 ? 5.147 3.733 1.010 1.00 91.31 87 ALA A N 1
ATOM 667 C CA . ALA A 1 87 ? 3.717 3.781 0.700 1.00 91.31 87 ALA A CA 1
ATOM 668 C C . ALA A 1 87 ? 2.967 2.467 1.007 1.00 91.31 87 ALA A C 1
ATOM 670 O O . ALA A 1 87 ? 1.919 2.521 1.656 1.00 91.31 87 ALA A O 1
ATOM 671 N N . PRO A 1 88 ? 3.479 1.281 0.621 1.00 91.25 88 PRO A N 1
ATOM 672 C CA . PRO A 1 88 ? 2.846 0.021 0.999 1.00 91.25 88 PRO A CA 1
ATOM 673 C C . PRO A 1 88 ? 2.951 -0.248 2.503 1.00 91.25 88 PRO A C 1
ATOM 675 O O . PRO A 1 88 ? 1.997 -0.741 3.097 1.00 91.25 88 PRO A O 1
ATOM 678 N N . LEU A 1 89 ? 4.075 0.105 3.140 1.00 92.88 89 LEU A N 1
ATOM 679 C CA . LEU A 1 89 ? 4.272 -0.116 4.576 1.00 92.88 89 LEU A CA 1
ATOM 680 C C . LEU A 1 89 ? 3.280 0.688 5.420 1.00 92.88 89 LEU A C 1
ATOM 682 O O . LEU A 1 89 ? 2.636 0.121 6.302 1.00 92.88 89 LEU A O 1
ATOM 686 N N . THR A 1 90 ? 3.108 1.981 5.135 1.00 92.62 90 THR A N 1
ATOM 687 C CA . THR A 1 90 ? 2.094 2.795 5.817 1.00 92.62 90 THR A CA 1
ATOM 688 C C . THR A 1 90 ? 0.690 2.283 5.534 1.00 92.62 90 THR A C 1
ATOM 690 O O . THR A 1 90 ? -0.116 2.219 6.458 1.00 92.62 90 THR A O 1
ATOM 693 N N . SER A 1 91 ? 0.401 1.826 4.313 1.00 92.69 91 SER A N 1
ATOM 694 C CA . SER A 1 91 ? -0.891 1.204 4.018 1.00 92.69 91 SER A CA 1
ATOM 695 C C . SER A 1 91 ? -1.137 -0.059 4.852 1.00 92.69 91 SER A C 1
ATOM 697 O O . SER A 1 91 ? -2.232 -0.225 5.383 1.00 92.69 91 SER A O 1
ATOM 699 N N . CYS A 1 92 ? -0.142 -0.935 5.011 1.00 92.50 92 CYS A N 1
ATOM 700 C CA . CYS A 1 92 ? -0.254 -2.131 5.851 1.00 92.50 92 CYS A CA 1
ATOM 701 C C . CYS A 1 92 ? -0.512 -1.776 7.319 1.00 92.50 92 CYS A C 1
ATOM 703 O O . CYS A 1 92 ? -1.370 -2.389 7.955 1.00 92.50 92 CYS A O 1
ATOM 705 N N . ILE A 1 93 ? 0.188 -0.765 7.845 1.00 93.94 93 ILE A N 1
ATOM 706 C CA . ILE A 1 93 ? -0.033 -0.260 9.208 1.00 93.94 93 ILE A CA 1
ATOM 707 C C . ILE A 1 93 ? -1.477 0.225 9.364 1.00 93.94 93 ILE A C 1
ATOM 709 O O . ILE A 1 93 ? -2.129 -0.124 10.346 1.00 93.94 93 ILE A O 1
ATOM 713 N N . GLY A 1 94 ? -1.994 0.968 8.381 1.00 92.31 94 GLY A N 1
ATOM 714 C CA . GLY A 1 94 ? -3.378 1.438 8.378 1.00 92.31 94 GLY A CA 1
ATOM 715 C C . GLY A 1 94 ? -4.390 0.294 8.433 1.00 92.31 94 GLY A C 1
ATOM 716 O O . GLY A 1 94 ? -5.289 0.312 9.270 1.00 92.31 94 GLY A O 1
ATOM 717 N N . VAL A 1 95 ? -4.205 -0.743 7.607 1.00 93.06 95 VAL A N 1
ATOM 718 C CA . VAL A 1 95 ? -5.068 -1.936 7.625 1.00 93.06 95 VAL A CA 1
ATOM 719 C C . VAL A 1 95 ? -5.054 -2.596 9.004 1.00 93.06 95 VAL A C 1
ATOM 721 O O . VAL A 1 95 ? -6.113 -2.809 9.587 1.00 93.06 95 VAL A O 1
ATOM 724 N N . VAL A 1 96 ? -3.874 -2.893 9.556 1.00 92.88 96 VAL A N 1
ATOM 725 C CA . VAL A 1 96 ? -3.761 -3.562 10.864 1.00 92.88 96 VAL A CA 1
ATOM 726 C C . VAL A 1 96 ? -4.408 -2.724 11.969 1.00 92.88 96 VAL A C 1
ATOM 728 O O . VAL A 1 96 ? -5.151 -3.269 12.784 1.00 92.88 96 VAL A O 1
ATOM 731 N N . ALA A 1 97 ? -4.184 -1.407 11.968 1.00 92.94 97 ALA A N 1
ATOM 732 C CA . ALA A 1 97 ? -4.773 -0.486 12.935 1.00 92.94 97 ALA A CA 1
ATOM 733 C C . ALA A 1 97 ? -6.312 -0.451 12.854 1.00 92.94 97 ALA A C 1
ATOM 735 O O . ALA A 1 97 ? -6.972 -0.459 13.893 1.00 92.94 97 ALA A O 1
ATOM 736 N N . ALA A 1 98 ? -6.889 -0.499 11.647 1.00 90.00 98 ALA A N 1
ATOM 737 C CA . ALA A 1 98 ? -8.341 -0.557 11.456 1.00 90.00 98 ALA A CA 1
ATOM 738 C C . ALA A 1 98 ? -8.965 -1.801 12.110 1.00 90.00 98 ALA A C 1
ATOM 740 O O . ALA A 1 98 ? -9.981 -1.708 12.797 1.00 90.00 98 ALA A O 1
ATOM 741 N N . PHE A 1 99 ? -8.343 -2.971 11.935 1.00 91.44 99 PHE A N 1
ATOM 742 C CA . PHE A 1 99 ? -8.822 -4.205 12.564 1.00 91.44 99 PHE A CA 1
ATOM 743 C C . PHE A 1 99 ? -8.618 -4.202 14.078 1.00 91.44 99 PHE A C 1
ATOM 745 O O . PHE A 1 99 ? -9.456 -4.734 14.805 1.00 91.44 99 PHE A O 1
ATOM 752 N N . TRP A 1 100 ? -7.544 -3.570 14.552 1.00 91.75 100 TRP A N 1
ATOM 753 C CA . TRP A 1 100 ? -7.267 -3.410 15.976 1.00 91.75 100 TRP A CA 1
ATOM 754 C C . TRP A 1 100 ? -8.328 -2.584 16.701 1.00 91.75 100 TRP A C 1
ATOM 756 O O . TRP A 1 100 ? -8.704 -2.934 17.818 1.00 91.75 100 TRP A O 1
ATOM 766 N N . HIS A 1 101 ? -8.824 -1.527 16.048 1.00 87.38 101 HIS A N 1
ATOM 767 C CA . HIS A 1 101 ? -9.936 -0.714 16.538 1.00 87.38 101 HIS A CA 1
ATOM 768 C C . HIS A 1 101 ? -11.215 -1.545 16.725 1.00 87.38 101 HIS A C 1
ATOM 770 O O . HIS A 1 101 ? -11.913 -1.397 17.722 1.00 87.38 101 HIS A O 1
ATOM 776 N N . MET A 1 102 ? -11.513 -2.458 15.791 1.00 85.38 102 MET A N 1
ATOM 777 C CA . MET A 1 102 ? -12.696 -3.323 15.894 1.00 85.38 102 MET A CA 1
ATOM 778 C C . MET A 1 102 ? -12.549 -4.367 17.003 1.00 85.38 102 MET A C 1
ATOM 780 O O . MET A 1 102 ? -13.456 -4.562 17.809 1.00 85.38 102 MET A O 1
ATOM 784 N N . SER A 1 103 ? -11.422 -5.083 17.025 1.00 89.19 103 SER A N 1
ATOM 785 C CA . SER A 1 103 ? -11.068 -5.973 18.128 1.00 89.19 103 SER A CA 1
ATOM 786 C C . SER A 1 103 ? -9.582 -6.322 18.112 1.00 89.19 103 SER A C 1
ATOM 788 O O . SER A 1 103 ? -8.989 -6.580 17.062 1.00 89.19 103 SER A O 1
ATOM 790 N N . TRP A 1 104 ? -9.000 -6.464 19.304 1.00 89.50 104 TRP A N 1
ATOM 791 C CA . TRP A 1 104 ? -7.625 -6.945 19.476 1.00 89.50 104 TRP A CA 1
ATOM 792 C C . TRP A 1 104 ? -7.368 -8.281 18.749 1.00 89.50 104 TRP A C 1
ATOM 794 O O . TRP A 1 104 ? -6.323 -8.478 18.131 1.00 89.50 104 TRP A O 1
ATOM 804 N N . ILE A 1 105 ? -8.344 -9.197 18.780 1.00 91.00 105 ILE A N 1
ATOM 805 C CA . ILE A 1 105 ? -8.231 -10.524 18.157 1.00 91.00 105 ILE A CA 1
ATOM 806 C C . ILE A 1 105 ? -8.210 -10.412 16.628 1.00 91.00 105 ILE A C 1
ATOM 808 O O . ILE A 1 105 ? -7.394 -11.074 15.989 1.00 91.00 105 ILE A O 1
ATOM 812 N N . ALA A 1 106 ? -9.054 -9.563 16.031 1.00 89.81 106 ALA A N 1
ATOM 813 C CA . ALA A 1 106 ? -9.067 -9.364 14.582 1.00 89.81 106 ALA A CA 1
ATOM 814 C C . ALA A 1 106 ? -7.728 -8.813 14.073 1.00 89.81 106 ALA A C 1
ATOM 816 O O . ALA A 1 106 ? -7.203 -9.307 13.074 1.00 89.81 106 ALA A O 1
ATOM 817 N N . GLY A 1 107 ? -7.136 -7.856 14.796 1.00 87.19 107 GLY A N 1
ATOM 818 C CA . GLY A 1 107 ? -5.801 -7.343 14.488 1.00 87.19 107 GLY A CA 1
ATOM 819 C C . GLY A 1 107 ? -4.728 -8.439 14.476 1.00 87.19 107 GLY A C 1
ATOM 820 O O . GLY A 1 107 ? -3.928 -8.528 13.542 1.00 87.19 107 GLY A O 1
ATOM 821 N N . LEU A 1 108 ? -4.753 -9.335 15.467 1.00 91.31 108 LEU A N 1
ATOM 822 C CA . LEU A 1 108 ? -3.817 -10.458 15.551 1.00 91.31 108 LEU A CA 1
ATOM 823 C C . LEU A 1 108 ? -4.014 -11.473 14.414 1.00 91.31 108 LEU A C 1
ATOM 825 O O . LEU A 1 108 ? -3.035 -11.927 13.822 1.00 91.31 108 LEU A O 1
ATOM 829 N N . VAL A 1 109 ? -5.261 -11.791 14.058 1.00 93.88 109 VAL A N 1
ATOM 830 C CA . VAL A 1 109 ? -5.576 -12.687 12.931 1.00 93.88 109 VAL A CA 1
ATOM 831 C C . VAL A 1 109 ? -5.039 -12.125 11.612 1.00 93.88 109 VAL A C 1
ATOM 833 O O . VAL A 1 109 ? -4.436 -12.866 10.830 1.00 93.88 109 VAL A O 1
ATOM 836 N N . VAL A 1 110 ? -5.196 -10.821 11.371 1.00 91.31 110 VAL A N 1
ATOM 837 C CA . VAL A 1 110 ? -4.664 -10.155 10.171 1.00 91.31 110 VAL A CA 1
ATOM 838 C C . VAL A 1 110 ? -3.135 -10.181 10.146 1.00 91.31 110 VAL A C 1
ATOM 840 O O . VAL A 1 110 ? -2.553 -10.487 9.108 1.00 91.31 110 VAL A O 1
ATOM 843 N N . LEU A 1 111 ? -2.463 -9.942 11.276 1.00 90.62 111 LEU A N 1
ATOM 844 C CA . LEU A 1 111 ? -1.000 -10.025 11.345 1.00 90.62 111 LEU A CA 1
ATOM 845 C C . LEU A 1 111 ? -0.476 -11.435 11.068 1.00 90.62 111 LEU A C 1
ATOM 847 O O . LEU A 1 111 ? 0.467 -11.597 10.290 1.00 90.62 111 LEU A O 1
ATOM 851 N N . VAL A 1 112 ? -1.073 -12.456 11.688 1.00 94.06 112 VAL A N 1
ATOM 852 C CA . VAL A 1 112 ? -0.642 -13.849 11.512 1.00 94.06 112 VAL A CA 1
ATOM 853 C C . VAL A 1 112 ? -0.878 -14.294 10.071 1.00 94.06 112 VAL A C 1
ATOM 855 O O . VAL A 1 112 ? 0.046 -14.786 9.425 1.00 94.06 112 VAL A O 1
ATOM 858 N N . SER A 1 113 ? -2.080 -14.071 9.536 1.00 93.88 113 SER A N 1
ATOM 859 C CA . SER A 1 113 ? -2.410 -14.444 8.154 1.00 93.88 113 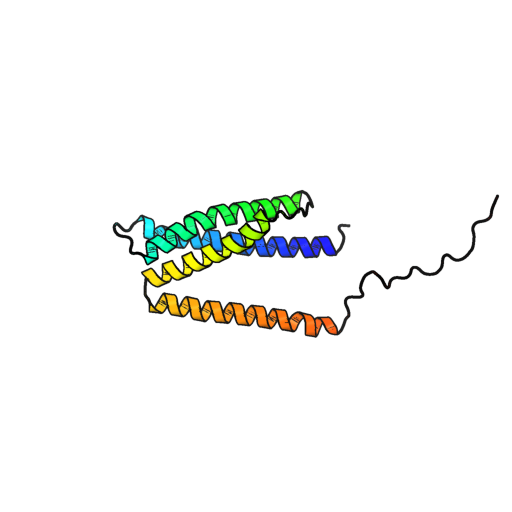SER A CA 1
ATOM 860 C C . SER A 1 113 ? -1.569 -13.681 7.126 1.00 93.88 113 SER A C 1
ATOM 862 O O . SER A 1 113 ? -1.049 -14.295 6.194 1.00 93.88 113 SER A O 1
ATOM 864 N N . GLY A 1 114 ? -1.349 -12.378 7.325 1.00 89.12 114 GLY A N 1
ATOM 865 C CA . GLY A 1 114 ? -0.475 -11.567 6.479 1.00 89.12 114 GLY A CA 1
ATOM 866 C C . GLY A 1 114 ? 0.977 -12.046 6.506 1.00 89.12 114 GLY A C 1
ATOM 867 O O . GLY A 1 114 ? 1.598 -12.187 5.455 1.00 89.12 114 GLY A O 1
ATOM 868 N N . SER A 1 115 ? 1.505 -12.381 7.686 1.00 89.06 115 SER A N 1
ATOM 869 C CA . SER A 1 115 ? 2.864 -12.922 7.824 1.00 89.06 115 SER A CA 1
ATOM 870 C C . SER A 1 115 ? 3.010 -14.261 7.100 1.00 89.06 115 SER A C 1
ATOM 872 O O . SER A 1 115 ? 3.970 -14.456 6.356 1.00 89.06 115 SER A O 1
ATOM 874 N N . VAL A 1 116 ? 2.035 -15.163 7.252 1.00 94.06 116 VAL A N 1
ATOM 875 C CA . VAL A 1 116 ? 2.010 -16.449 6.538 1.00 94.06 116 VAL A CA 1
ATOM 876 C C . VAL A 1 116 ? 1.966 -16.233 5.025 1.00 94.06 116 VAL A C 1
ATOM 878 O O . VAL A 1 116 ? 2.717 -16.886 4.304 1.00 94.06 116 VAL A O 1
ATOM 881 N N . ALA A 1 117 ? 1.152 -15.295 4.536 1.00 89.94 117 ALA A N 1
ATOM 882 C CA . ALA A 1 117 ? 1.076 -14.978 3.112 1.00 89.94 117 ALA A CA 1
ATOM 883 C C . ALA A 1 117 ? 2.413 -14.450 2.561 1.00 89.94 117 ALA A C 1
ATOM 885 O O . ALA A 1 117 ? 2.856 -14.897 1.502 1.00 89.94 117 ALA A O 1
ATOM 886 N N . VAL A 1 118 ? 3.095 -13.558 3.291 1.00 87.69 118 VAL A N 1
ATOM 887 C CA . VAL A 1 118 ? 4.420 -13.038 2.903 1.00 87.69 118 VAL A CA 1
ATOM 888 C C . VAL A 1 118 ? 5.466 -14.154 2.884 1.00 87.69 118 VAL A C 1
ATOM 890 O O . VAL A 1 118 ? 6.239 -14.246 1.931 1.00 87.69 118 VAL A O 1
ATOM 893 N N . ILE A 1 119 ? 5.473 -15.030 3.894 1.00 89.25 119 ILE A N 1
ATOM 894 C CA . ILE A 1 119 ? 6.387 -16.179 3.956 1.00 89.25 119 ILE A CA 1
ATOM 895 C C . ILE A 1 119 ? 6.123 -17.141 2.794 1.00 89.25 119 ILE A C 1
ATOM 897 O O . ILE A 1 119 ? 7.068 -17.567 2.134 1.00 89.25 119 ILE A O 1
ATOM 901 N N . ALA A 1 120 ? 4.859 -17.455 2.506 1.00 92.19 120 ALA A N 1
ATOM 902 C CA . ALA A 1 120 ? 4.484 -18.331 1.400 1.00 92.19 120 ALA A CA 1
ATOM 903 C C . ALA A 1 120 ? 4.901 -17.740 0.044 1.00 92.19 120 ALA A C 1
ATOM 905 O O . ALA A 1 120 ? 5.496 -18.440 -0.776 1.00 92.19 120 ALA A O 1
ATOM 906 N N . TYR A 1 121 ? 4.657 -16.444 -0.170 1.00 86.31 121 TYR A N 1
ATOM 907 C CA . TYR A 1 121 ? 5.061 -15.746 -1.389 1.00 86.31 121 TYR A CA 1
ATOM 908 C C . TYR A 1 121 ? 6.587 -15.708 -1.552 1.00 86.31 121 TYR A C 1
ATOM 910 O O . TYR A 1 121 ? 7.102 -16.034 -2.622 1.00 86.31 121 TYR A O 1
ATOM 918 N N . GLY A 1 122 ? 7.323 -15.378 -0.487 1.00 85.62 122 GLY A N 1
ATOM 919 C CA . GLY A 1 122 ? 8.788 -15.391 -0.486 1.00 85.62 122 GLY A CA 1
ATOM 920 C C . GLY A 1 122 ? 9.367 -16.792 -0.710 1.00 85.62 122 GLY A C 1
ATOM 921 O O . GLY A 1 122 ? 10.313 -16.958 -1.479 1.00 85.62 122 GLY A O 1
ATOM 922 N N . GLY A 1 123 ? 8.757 -17.813 -0.103 1.00 85.50 123 GLY A N 1
ATOM 923 C CA . GLY A 1 123 ? 9.095 -19.219 -0.307 1.00 85.50 123 GLY A CA 1
ATOM 924 C C . GLY A 1 123 ? 8.913 -19.643 -1.762 1.00 85.50 123 GLY A C 1
ATOM 925 O O . GLY A 1 123 ? 9.852 -20.165 -2.361 1.00 85.50 123 GLY A O 1
ATOM 926 N N . PHE A 1 124 ? 7.768 -19.329 -2.370 1.00 83.25 124 PHE A N 1
ATOM 927 C CA . PHE A 1 124 ? 7.519 -19.581 -3.791 1.00 83.25 124 PHE A CA 1
ATOM 928 C C . PHE A 1 124 ? 8.547 -18.872 -4.688 1.00 83.25 124 PHE A C 1
ATOM 930 O O . PHE A 1 124 ? 9.121 -19.481 -5.593 1.00 83.25 124 PHE A O 1
ATOM 937 N N . PHE A 1 125 ? 8.872 -17.614 -4.376 1.00 77.31 125 PHE A N 1
ATOM 938 C CA . PHE A 1 125 ? 9.912 -16.864 -5.083 1.00 77.31 125 PHE A CA 1
ATOM 939 C C . PHE A 1 125 ? 11.306 -17.469 -4.956 1.00 77.31 125 PHE A C 1
ATOM 941 O O . PHE A 1 125 ? 12.091 -17.364 -5.890 1.00 77.31 125 PHE A O 1
ATOM 948 N N . SER A 1 126 ? 11.628 -18.112 -3.835 1.00 79.38 126 SER A N 1
ATOM 949 C CA . SER A 1 126 ? 12.914 -18.794 -3.653 1.00 79.38 126 SER A CA 1
ATOM 950 C C . SER A 1 126 ? 13.012 -20.123 -4.415 1.00 79.38 126 SER A C 1
ATOM 952 O O . SER A 1 126 ? 14.115 -20.599 -4.692 1.00 79.38 126 SER A O 1
ATOM 954 N N . VAL A 1 127 ? 11.869 -20.716 -4.777 1.00 77.44 127 VAL A N 1
ATOM 955 C CA . VAL A 1 127 ? 11.788 -21.964 -5.551 1.00 77.44 127 VAL A CA 1
ATOM 956 C C . VAL A 1 127 ? 11.876 -21.695 -7.055 1.00 77.44 127 VAL A C 1
ATOM 958 O O . VAL A 1 127 ? 12.541 -22.449 -7.760 1.00 77.44 127 VAL A O 1
ATOM 961 N N . LEU A 1 128 ? 11.313 -20.586 -7.544 1.00 67.12 128 LEU A N 1
ATOM 962 C CA . LEU A 1 128 ? 11.348 -20.204 -8.967 1.00 67.12 128 LEU A CA 1
ATOM 963 C C . LEU A 1 128 ? 12.762 -20.227 -9.609 1.00 67.12 128 LEU A C 1
ATOM 965 O O . LEU A 1 128 ? 12.902 -20.767 -10.707 1.00 67.12 128 LEU A O 1
ATOM 969 N N . PRO A 1 129 ? 13.833 -19.719 -8.964 1.00 63.34 129 PRO A N 1
ATOM 970 C CA . PRO A 1 129 ? 15.198 -19.816 -9.483 1.00 63.34 129 PRO A CA 1
ATOM 971 C C . PRO A 1 129 ? 15.741 -21.245 -9.555 1.00 63.34 129 PRO A C 1
ATOM 973 O O . PRO A 1 129 ? 16.612 -21.513 -10.376 1.00 63.34 129 PRO A O 1
ATOM 976 N N . ARG A 1 130 ? 15.259 -22.159 -8.701 1.00 61.12 130 ARG A N 1
ATOM 977 C CA . ARG A 1 130 ? 15.714 -23.558 -8.692 1.00 61.12 130 ARG A CA 1
ATOM 978 C C . ARG A 1 130 ? 15.157 -24.338 -9.876 1.00 61.12 130 ARG A C 1
ATOM 980 O O . ARG A 1 130 ? 15.877 -25.159 -10.428 1.00 61.12 130 ARG A O 1
ATOM 987 N N . GLU A 1 131 ? 13.928 -24.048 -10.297 1.00 59.88 131 GLU A N 1
ATOM 988 C CA . GLU A 1 131 ? 13.319 -24.704 -11.463 1.00 59.88 131 GLU A CA 1
ATOM 989 C C . GLU A 1 131 ? 13.749 -24.068 -12.792 1.00 59.88 131 GLU A C 1
ATOM 991 O O . GLU A 1 131 ? 13.962 -24.776 -13.771 1.00 59.88 131 GLU A O 1
ATOM 996 N N . MET A 1 132 ? 14.000 -22.752 -12.819 1.00 55.47 132 MET A N 1
ATOM 997 C CA . MET A 1 132 ? 14.606 -22.081 -13.983 1.00 55.47 132 MET A CA 1
ATOM 998 C C . MET A 1 132 ? 16.126 -22.303 -14.098 1.00 55.47 132 MET A C 1
ATOM 1000 O O . MET A 1 132 ? 16.731 -21.922 -15.093 1.00 55.47 132 MET A O 1
ATOM 1004 N N . GLY A 1 133 ? 16.755 -22.937 -13.104 1.00 52.34 133 GLY A N 1
ATOM 1005 C CA . GLY A 1 133 ? 18.168 -23.331 -13.123 1.00 52.34 133 GLY A CA 1
ATOM 1006 C C . GLY A 1 133 ? 18.477 -24.582 -13.959 1.00 52.34 133 GLY A C 1
ATOM 1007 O O . GLY A 1 133 ? 19.641 -24.966 -14.037 1.00 52.34 133 GLY A O 1
ATOM 1008 N N . GLY A 1 134 ? 17.466 -25.214 -14.572 1.00 51.31 134 GLY A N 1
ATOM 1009 C CA . GLY A 1 134 ? 17.630 -26.309 -15.541 1.00 51.31 134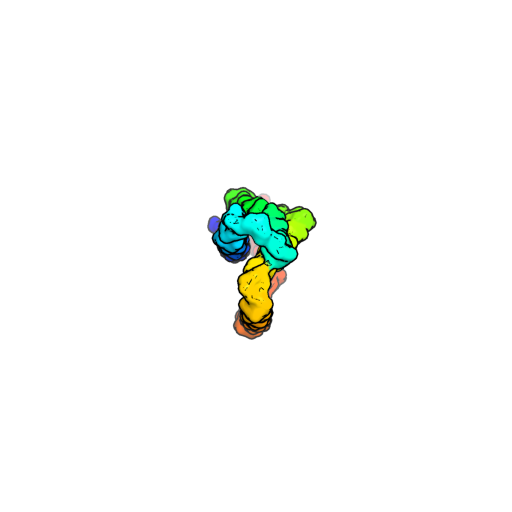 GLY A CA 1
ATOM 1010 C C . GLY A 1 134 ? 17.722 -25.857 -17.006 1.00 51.31 134 GLY A C 1
ATOM 1011 O O . GLY A 1 134 ? 18.194 -26.616 -17.846 1.00 51.31 134 GLY A O 1
ATOM 1012 N N . GLU A 1 135 ? 17.339 -24.616 -17.310 1.00 55.38 135 GLU A N 1
ATOM 1013 C CA . GLU A 1 135 ? 17.539 -23.972 -18.612 1.00 55.38 135 GLU A CA 1
ATOM 1014 C C . GLU A 1 135 ? 18.189 -22.611 -18.361 1.00 55.38 135 GLU A C 1
ATOM 1016 O O . GLU A 1 135 ? 17.526 -21.603 -18.116 1.00 55.38 135 GLU A O 1
ATOM 1021 N N . GLY A 1 136 ? 19.522 -22.616 -18.335 1.00 49.66 136 GLY A N 1
ATOM 1022 C CA . GLY A 1 136 ? 20.340 -21.474 -17.956 1.00 49.66 136 GLY A CA 1
ATOM 1023 C C . GLY A 1 136 ? 19.947 -20.180 -18.670 1.00 49.66 136 GLY A C 1
ATOM 1024 O O . GLY A 1 136 ? 19.793 -20.118 -19.890 1.00 49.66 136 GLY A O 1
ATOM 1025 N N . ILE A 1 137 ? 19.866 -19.106 -17.887 1.00 57.31 137 ILE A N 1
ATOM 1026 C CA . ILE A 1 137 ? 20.066 -17.752 -18.391 1.00 57.31 137 ILE A CA 1
ATOM 1027 C C . ILE A 1 137 ? 21.503 -17.715 -18.918 1.00 57.31 137 ILE A C 1
ATOM 1029 O O . ILE A 1 137 ? 22.432 -17.522 -18.140 1.00 57.31 137 ILE A O 1
ATOM 1033 N N . VAL A 1 138 ? 21.686 -17.937 -20.221 1.00 53.06 138 VAL A N 1
ATOM 1034 C CA . VAL A 1 138 ? 22.959 -17.669 -20.894 1.00 53.06 138 VAL A CA 1
ATOM 1035 C C . VAL A 1 138 ? 23.195 -16.160 -20.775 1.00 53.06 138 VAL A C 1
ATOM 1037 O O . VAL A 1 138 ? 22.372 -15.380 -21.276 1.00 53.06 138 VAL A O 1
ATOM 1040 N N . PRO A 1 139 ? 24.231 -15.704 -20.050 1.00 52.44 139 PRO A N 1
ATOM 1041 C CA . PRO A 1 139 ? 24.580 -14.296 -20.042 1.00 52.44 139 PRO A CA 1
ATOM 1042 C C . PRO A 1 139 ? 24.897 -13.863 -21.484 1.00 52.44 139 PRO A C 1
ATOM 1044 O O . PRO A 1 139 ? 25.504 -14.627 -22.232 1.00 52.44 139 PRO A O 1
ATOM 1047 N N . PRO A 1 140 ? 24.512 -12.645 -21.902 1.00 56.28 140 PRO A N 1
ATOM 1048 C CA . PRO A 1 140 ? 24.695 -12.161 -23.276 1.00 56.28 140 PRO A CA 1
ATOM 1049 C C . PRO A 1 140 ? 26.166 -12.045 -23.731 1.00 56.28 140 PRO A C 1
ATOM 1051 O O . PRO A 1 140 ? 26.420 -11.568 -24.830 1.00 56.28 140 PRO A O 1
ATOM 1054 N N . GLU A 1 141 ? 27.129 -12.459 -22.906 1.00 55.56 141 GLU A N 1
ATOM 1055 C CA . GLU A 1 141 ? 28.563 -12.426 -23.196 1.00 55.56 141 GLU A CA 1
ATOM 1056 C C . GLU A 1 141 ? 29.074 -13.669 -23.949 1.00 55.56 141 GLU A C 1
ATOM 1058 O O . GLU A 1 141 ? 30.183 -13.638 -24.468 1.00 55.56 141 GLU A O 1
ATOM 1063 N N . GLU A 1 142 ? 28.276 -14.739 -24.065 1.00 51.06 142 GLU A N 1
ATOM 1064 C CA . GLU A 1 142 ? 28.686 -15.989 -24.736 1.00 51.06 142 GLU A CA 1
ATOM 1065 C C . GLU A 1 142 ? 27.996 -16.216 -26.093 1.00 51.06 142 GLU A C 1
ATOM 1067 O O . GLU A 1 142 ? 27.904 -17.331 -26.595 1.00 51.06 142 GLU A O 1
ATOM 1072 N N . SER A 1 143 ? 27.516 -15.154 -26.742 1.00 49.31 143 SER A N 1
ATOM 1073 C CA . SER A 1 143 ? 27.309 -15.178 -28.193 1.00 49.31 143 SER A CA 1
ATOM 1074 C C . SER A 1 143 ? 28.516 -14.523 -28.853 1.00 49.31 143 SER A C 1
ATOM 1076 O O . SER A 1 143 ? 28.435 -13.390 -29.330 1.00 49.31 143 SER A O 1
ATOM 1078 N N . VAL A 1 144 ? 29.653 -15.225 -28.829 1.00 55.81 144 VAL A N 1
ATOM 1079 C CA . VAL A 1 144 ? 30.783 -14.923 -29.713 1.00 55.81 144 VAL A CA 1
ATOM 1080 C C . VAL A 1 144 ? 30.224 -14.980 -31.139 1.00 55.81 144 VAL A C 1
ATOM 1082 O O . VAL A 1 144 ? 29.733 -16.040 -31.540 1.00 55.81 144 VAL A O 1
ATOM 1085 N N . PRO A 1 145 ? 30.185 -13.863 -31.888 1.00 55.69 145 PRO A N 1
ATOM 1086 C CA . PRO A 1 145 ? 29.782 -13.922 -33.281 1.00 55.69 145 PRO A CA 1
ATOM 1087 C C . PRO A 1 145 ? 30.748 -14.865 -34.008 1.00 55.69 145 PRO A C 1
ATOM 1089 O O . PRO A 1 145 ? 31.949 -14.813 -33.724 1.00 55.69 145 PRO A O 1
ATOM 1092 N N . PRO A 1 146 ? 30.254 -15.740 -34.902 1.00 51.88 146 PRO A N 1
ATOM 1093 C CA . PRO A 1 146 ? 31.140 -16.549 -35.720 1.00 51.88 146 PRO A CA 1
ATOM 1094 C C . PRO A 1 146 ? 32.118 -15.615 -36.428 1.00 51.88 146 PRO A C 1
ATOM 1096 O O . PRO A 1 146 ? 31.741 -14.507 -36.821 1.00 51.88 146 PRO A O 1
ATOM 1099 N N . GLU A 1 147 ? 33.369 -16.065 -36.485 1.00 56.12 147 GLU A N 1
ATOM 1100 C CA . GLU A 1 147 ? 34.488 -15.456 -37.191 1.00 56.12 147 GLU A CA 1
ATOM 1101 C C . GLU A 1 147 ? 34.037 -14.572 -38.354 1.00 56.12 147 GLU A C 1
ATOM 1103 O O . GLU A 1 147 ? 33.243 -14.974 -39.207 1.00 56.12 147 GLU A O 1
ATOM 1108 N N . LEU A 1 148 ? 34.583 -13.356 -38.380 1.00 56.34 148 LEU A N 1
ATOM 1109 C CA . LEU A 1 148 ? 34.708 -12.572 -39.598 1.00 56.34 148 LEU A CA 1
ATOM 1110 C C . LEU A 1 148 ? 35.522 -13.406 -40.593 1.00 56.34 148 LEU A C 1
ATOM 1112 O O . LEU A 1 148 ? 36.745 -13.305 -40.631 1.00 56.34 148 LEU A O 1
ATOM 1116 N N . ASP A 1 149 ? 34.820 -14.255 -41.339 1.00 47.75 149 ASP A N 1
ATOM 1117 C CA . ASP A 1 149 ? 35.351 -14.965 -42.488 1.00 47.75 149 ASP A CA 1
ATOM 1118 C C . ASP A 1 149 ? 35.831 -13.930 -43.512 1.00 47.75 149 ASP A C 1
ATOM 1120 O O . ASP A 1 149 ? 35.178 -12.917 -43.800 1.00 47.75 149 ASP A O 1
ATOM 1124 N N . GLU A 1 150 ? 37.040 -14.171 -43.985 1.00 59.44 150 GLU A N 1
ATOM 1125 C CA . GLU A 1 150 ? 37.826 -13.328 -44.860 1.00 59.44 150 GLU A CA 1
ATOM 1126 C C . GLU A 1 150 ? 37.096 -13.105 -46.192 1.00 59.44 150 GLU A C 1
ATOM 1128 O O . GLU A 1 150 ? 36.894 -14.040 -46.958 1.00 59.44 150 GLU A O 1
ATOM 1133 N N . SER A 1 151 ? 36.732 -11.864 -46.535 1.00 53.34 151 SER A N 1
ATOM 1134 C CA . SER A 1 151 ? 36.672 -11.405 -47.941 1.00 53.34 151 SER A CA 1
ATOM 1135 C C . SER A 1 151 ? 36.261 -9.935 -48.061 1.00 53.34 151 SER A C 1
ATOM 1137 O O . SER A 1 151 ? 35.144 -9.591 -48.441 1.00 53.34 151 SER A O 1
ATOM 1139 N N . TYR A 1 152 ? 37.211 -9.032 -47.824 1.00 38.31 152 TYR A N 1
ATOM 1140 C CA . TYR A 1 152 ? 37.175 -7.718 -48.469 1.00 38.31 152 TYR A CA 1
ATOM 1141 C C . TYR A 1 152 ? 38.200 -7.713 -49.607 1.00 38.31 152 TYR A C 1
ATOM 1143 O O . TYR A 1 152 ? 39.400 -7.732 -49.327 1.00 38.31 152 TYR A O 1
ATOM 1151 N N . PRO A 1 153 ? 37.785 -7.684 -50.888 1.00 49.97 153 PRO A N 1
ATOM 1152 C CA . PRO A 1 153 ? 38.704 -7.334 -51.952 1.00 49.97 153 PRO A CA 1
ATOM 1153 C C . PRO A 1 153 ? 39.018 -5.841 -51.838 1.00 49.97 153 PRO A C 1
ATOM 1155 O O . PRO A 1 153 ? 38.140 -4.986 -51.948 1.00 49.97 153 PRO A O 1
ATOM 1158 N N . THR A 1 154 ? 40.289 -5.535 -51.605 1.00 53.06 154 THR A N 1
ATOM 1159 C CA . THR A 1 154 ? 40.856 -4.219 -51.887 1.00 53.06 154 THR A CA 1
ATOM 1160 C C . THR A 1 154 ? 40.778 -3.965 -53.391 1.00 53.06 154 THR A C 1
ATOM 1162 O O . THR A 1 154 ? 41.452 -4.656 -54.160 1.00 53.06 154 THR A O 1
ATOM 1165 N N . ALA A 1 155 ? 39.980 -2.980 -53.794 1.00 52.19 155 ALA A N 1
ATOM 1166 C CA . ALA A 1 155 ? 40.070 -2.308 -55.086 1.00 52.19 155 ALA A CA 1
ATOM 1167 C C . ALA A 1 155 ? 39.679 -0.839 -54.907 1.00 52.19 155 ALA A C 1
ATOM 1169 O O . ALA A 1 155 ? 38.620 -0.591 -54.285 1.00 52.19 155 ALA A O 1
#